Protein AF-A0A349FD62-F1 (afdb_monomer_lite)

Foldseek 3Di:
DDPPPCPPDPDDPVQKAWPDWAWPDDDLWTKIKTWIWGADPVGDIDDTDIDIDTGNADKAFDWDADPVVRDTDWDWDADPVCPVPPPRTDTHTDMDHADPPGDSVD

Sequence (106 aa):
MQQSNNDSSLFTTEDVEIISKETLFQGYFKMVKYRFKHKLFEGGWSQIIEREMFDRGHAAALLPYDPVTDQVVLVEQIRVGALEHAQPWQLEIVAGIIDRDETAEE

Radius of gyration: 20.04 Å; chains: 1; bounding box: 43×46×50 Å

Structure (mmCIF, N/CA/C/O backbone):
data_AF-A0A349FD62-F1
#
_entry.id   AF-A0A349FD62-F1
#
loop_
_atom_site.group_PDB
_atom_site.id
_atom_site.type_symbol
_atom_site.label_atom_id
_atom_site.label_alt_id
_atom_site.label_comp_id
_atom_site.label_asym_id
_atom_site.label_entity_id
_atom_site.label_seq_id
_atom_site.pdbx_PDB_ins_code
_atom_site.Cartn_x
_atom_site.Cartn_y
_atom_site.Cartn_z
_atom_site.occupancy
_atom_site.B_iso_or_equiv
_atom_site.auth_seq_id
_atom_site.auth_comp_id
_atom_site.auth_asym_id
_atom_site.auth_atom_id
_atom_site.pdbx_PDB_model_num
ATOM 1 N N . MET A 1 1 ? 3.263 26.964 -14.657 1.00 39.34 1 MET A N 1
ATOM 2 C CA . MET A 1 1 ? 2.280 25.871 -14.516 1.00 39.34 1 MET A CA 1
ATOM 3 C C . MET A 1 1 ? 1.391 26.217 -13.338 1.00 39.34 1 MET A C 1
ATOM 5 O O . MET A 1 1 ? 1.916 26.481 -12.265 1.00 39.34 1 MET A O 1
ATOM 9 N N . GLN A 1 2 ? 0.092 26.385 -13.578 1.00 39.16 2 GLN A N 1
ATOM 10 C CA . GLN A 1 2 ? -0.879 26.776 -12.554 1.00 39.16 2 GLN A CA 1
ATOM 11 C C . GLN A 1 2 ? -1.015 25.655 -11.519 1.00 39.16 2 GLN A C 1
ATOM 13 O O . GLN A 1 2 ? -1.229 24.505 -11.891 1.00 39.16 2 GLN A O 1
ATOM 18 N N . GLN A 1 3 ? -0.887 25.998 -1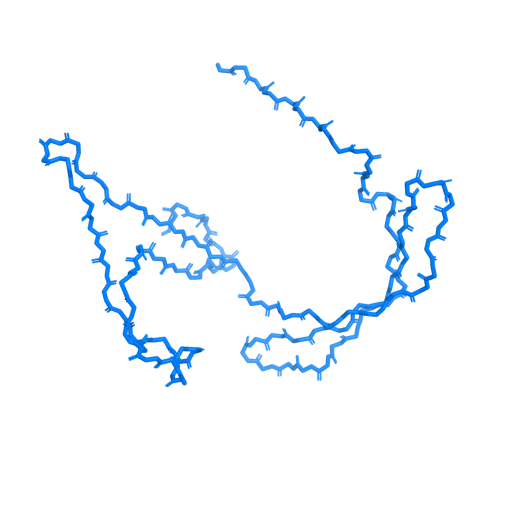0.237 1.00 45.69 3 GLN A N 1
ATOM 19 C CA . GLN A 1 3 ? -1.277 25.123 -9.135 1.00 45.69 3 GLN A CA 1
ATOM 20 C C . GLN A 1 3 ? -2.799 24.972 -9.172 1.00 45.69 3 GLN A C 1
ATOM 22 O O . GLN A 1 3 ? -3.536 25.905 -8.857 1.00 45.69 3 GLN A O 1
ATOM 27 N N . SER A 1 4 ? -3.277 23.809 -9.597 1.00 45.44 4 SER A N 1
ATOM 28 C CA . SER A 1 4 ? -4.674 23.425 -9.449 1.00 45.44 4 SER A CA 1
ATOM 29 C C . SER A 1 4 ? -4.911 22.966 -8.008 1.00 45.44 4 SER A C 1
ATOM 31 O O . SER A 1 4 ? -4.847 21.772 -7.723 1.00 45.44 4 SER A O 1
ATOM 33 N N . ASN A 1 5 ? -5.188 23.898 -7.092 1.00 52.41 5 ASN A N 1
ATOM 34 C CA . ASN A 1 5 ? -5.826 23.549 -5.820 1.00 52.41 5 ASN A CA 1
ATOM 35 C C . ASN A 1 5 ? -7.302 23.252 -6.100 1.00 52.41 5 ASN A C 1
ATOM 37 O O . ASN A 1 5 ? -8.157 24.128 -6.008 1.00 52.41 5 ASN A O 1
ATOM 41 N N . ASN A 1 6 ? -7.578 22.019 -6.516 1.00 54.47 6 ASN A N 1
ATOM 42 C CA . ASN A 1 6 ? -8.929 21.509 -6.695 1.00 54.47 6 ASN A CA 1
ATOM 43 C C . ASN A 1 6 ? -9.288 20.640 -5.485 1.00 54.47 6 ASN A C 1
ATOM 45 O O . ASN A 1 6 ? -9.327 19.413 -5.587 1.00 54.47 6 ASN A O 1
ATOM 49 N N . ASP A 1 7 ? -9.490 21.271 -4.327 1.00 60.59 7 ASP A N 1
ATOM 50 C CA . ASP A 1 7 ? -9.963 20.557 -3.142 1.00 60.59 7 ASP A CA 1
ATOM 51 C C . ASP A 1 7 ? -11.473 20.317 -3.293 1.00 60.59 7 ASP A C 1
ATOM 53 O O . ASP A 1 7 ? -12.320 21.127 -2.926 1.00 60.59 7 ASP A O 1
ATOM 57 N N . SER A 1 8 ? -11.790 19.238 -4.007 1.00 68.19 8 SER A N 1
ATOM 58 C CA . SER A 1 8 ? -13.139 18.853 -4.444 1.00 68.19 8 SER A CA 1
ATOM 59 C C . SER A 1 8 ? -13.853 17.927 -3.453 1.00 68.19 8 SER A C 1
ATOM 61 O O . SER A 1 8 ? -14.915 17.383 -3.762 1.00 68.19 8 SER A O 1
ATOM 63 N N . SER A 1 9 ? -13.286 17.733 -2.260 1.00 77.00 9 SER A N 1
ATOM 64 C CA . SER A 1 9 ? -13.865 16.877 -1.229 1.00 77.00 9 SER A CA 1
ATOM 65 C C . SER A 1 9 ? -14.808 17.662 -0.319 1.00 77.00 9 SER A C 1
ATOM 67 O O . SER A 1 9 ? -14.444 18.694 0.234 1.00 77.00 9 SER A O 1
ATOM 69 N N . LEU A 1 10 ? -16.022 17.138 -0.119 1.00 88.12 10 LEU A N 1
ATOM 70 C CA . LEU A 1 10 ? -17.000 17.672 0.841 1.00 88.12 10 LEU A CA 1
ATOM 71 C C . LEU A 1 10 ? -16.578 17.488 2.309 1.00 88.12 10 LEU A C 1
ATOM 73 O O . LEU A 1 10 ? -17.178 18.103 3.184 1.00 88.12 10 LEU A O 1
ATOM 77 N N . PHE A 1 11 ? -15.587 16.635 2.571 1.00 93.38 11 PHE A N 1
ATOM 78 C CA . PHE A 1 11 ? -15.090 16.324 3.908 1.00 93.38 11 PHE A CA 1
ATOM 79 C C . PHE A 1 11 ? -13.571 16.423 3.965 1.00 93.38 11 PHE A C 1
ATOM 81 O O . PHE A 1 11 ? -12.885 16.110 2.986 1.00 93.38 11 PHE A O 1
ATOM 88 N N . THR A 1 12 ? -13.048 16.792 5.128 1.00 94.50 12 THR A N 1
ATOM 89 C CA . THR A 1 12 ? -11.607 16.880 5.387 1.00 94.50 12 THR A CA 1
ATOM 90 C C . THR A 1 12 ? -11.179 15.877 6.459 1.00 94.50 12 THR A C 1
ATOM 92 O O . THR A 1 12 ? -11.975 15.103 6.993 1.00 94.50 12 THR A O 1
ATOM 95 N N . THR A 1 13 ? -9.896 15.885 6.814 1.00 92.81 13 THR A N 1
ATOM 96 C CA . THR A 1 13 ? -9.383 15.103 7.947 1.00 92.81 13 THR A CA 1
ATOM 97 C C . THR A 1 13 ? -10.007 15.503 9.286 1.00 92.81 13 THR A C 1
ATOM 99 O O . THR A 1 13 ? -10.015 14.694 10.207 1.00 92.81 13 THR A O 1
ATOM 102 N N . GLU A 1 14 ? -10.536 16.724 9.403 1.00 94.75 14 GLU A N 1
ATOM 103 C CA . GLU A 1 14 ? -11.209 17.226 10.611 1.00 94.75 14 GLU A CA 1
ATOM 104 C C . GLU A 1 14 ? -12.589 16.575 10.814 1.00 94.75 14 GLU A C 1
ATOM 106 O O . GLU A 1 14 ? -13.113 16.535 11.927 1.00 94.75 14 GLU A O 1
ATOM 111 N N . ASP A 1 15 ? -13.152 15.995 9.751 1.00 97.06 15 ASP A N 1
ATOM 112 C CA . ASP A 1 15 ? -14.431 15.286 9.759 1.00 97.06 15 ASP A CA 1
ATOM 113 C C . ASP A 1 15 ? -14.298 13.801 10.127 1.00 97.06 15 ASP A C 1
ATOM 115 O O . ASP A 1 15 ? -15.251 13.029 9.984 1.00 97.06 15 ASP A O 1
ATOM 119 N N . VAL A 1 16 ? -13.124 13.388 10.612 1.00 97.75 16 VAL A N 1
ATOM 120 C CA . VAL A 1 16 ? -12.819 12.029 11.062 1.00 97.75 16 VAL A CA 1
ATOM 121 C C . VAL A 1 16 ? -12.234 12.076 12.469 1.00 97.75 16 VAL A C 1
ATOM 123 O O . VAL A 1 16 ? -11.241 12.745 12.732 1.00 97.75 16 VAL A O 1
ATOM 126 N N . GLU A 1 17 ? -12.814 11.300 13.380 1.00 98.19 17 GLU A N 1
ATOM 127 C CA . GLU A 1 17 ? -12.328 11.155 14.750 1.00 98.19 17 GLU A CA 1
ATOM 128 C C . GLU A 1 17 ? -11.833 9.726 14.973 1.00 98.19 17 GLU A C 1
ATOM 130 O O . GLU A 1 17 ? -12.619 8.774 15.003 1.00 98.19 17 GLU A O 1
ATOM 135 N N . ILE A 1 18 ? -10.521 9.566 15.148 1.00 98.06 18 ILE A N 1
ATOM 136 C CA . ILE A 1 18 ? -9.920 8.281 15.512 1.00 98.06 18 ILE A CA 1
ATOM 137 C C . ILE A 1 18 ? -10.048 8.095 17.023 1.00 98.06 18 ILE A C 1
ATOM 139 O O . ILE A 1 18 ? -9.462 8.837 17.804 1.00 98.06 18 ILE A O 1
ATOM 143 N N . ILE A 1 19 ? -10.775 7.058 17.426 1.00 98.31 19 ILE A N 1
ATOM 144 C CA . ILE A 1 19 ? -11.019 6.714 18.831 1.00 98.31 19 ILE A CA 1
ATOM 145 C C . ILE A 1 19 ? -9.886 5.843 19.367 1.00 98.31 19 ILE A C 1
ATOM 147 O O . ILE A 1 19 ? -9.411 6.041 20.482 1.00 98.31 19 ILE A O 1
ATOM 151 N N . SER A 1 20 ? -9.445 4.858 18.584 1.00 98.25 20 SER A N 1
ATOM 152 C CA . SER A 1 20 ? -8.296 4.034 18.949 1.00 98.25 20 SER A CA 1
ATOM 153 C C . SER A 1 20 ? -7.621 3.422 17.732 1.00 98.25 20 SER A C 1
ATOM 155 O O . SER A 1 20 ? -8.260 3.136 16.716 1.00 98.25 20 SER A O 1
ATOM 157 N N . LYS A 1 21 ? -6.325 3.154 17.883 1.00 97.81 21 LYS A N 1
ATOM 158 C CA . LYS A 1 21 ? -5.511 2.384 16.947 1.00 97.81 21 LYS A CA 1
ATOM 159 C C . LYS A 1 21 ? -4.790 1.292 17.727 1.00 97.81 21 LYS A C 1
ATOM 161 O O . LYS A 1 21 ? -3.957 1.591 18.577 1.00 97.81 21 LYS A O 1
ATOM 166 N N . GLU A 1 22 ? -5.116 0.043 17.439 1.00 98.06 22 GLU A N 1
ATOM 167 C CA . GLU A 1 22 ? -4.545 -1.134 18.094 1.00 98.06 22 GLU A CA 1
ATOM 168 C C . GLU A 1 22 ? -3.714 -1.926 17.085 1.00 98.06 22 GLU A C 1
ATOM 170 O O . GLU A 1 22 ? -4.150 -2.137 15.957 1.00 98.06 22 GLU A O 1
ATOM 175 N N . THR A 1 23 ? -2.511 -2.362 17.452 1.00 97.75 23 THR A N 1
ATOM 176 C CA . THR A 1 23 ? -1.732 -3.275 16.604 1.00 97.75 23 THR A CA 1
ATOM 177 C C . THR A 1 23 ? -2.229 -4.698 16.836 1.00 97.75 23 THR A C 1
ATOM 179 O O . THR A 1 23 ? -2.079 -5.217 17.936 1.00 97.75 23 THR A O 1
ATOM 182 N N . LEU A 1 24 ? -2.787 -5.326 15.802 1.00 97.81 24 LEU A N 1
ATOM 183 C CA . LEU A 1 24 ? -3.265 -6.712 15.856 1.00 97.81 24 LEU A CA 1
ATOM 184 C C . LEU A 1 24 ? -2.151 -7.715 15.559 1.00 97.81 24 LEU A C 1
ATOM 186 O O . LEU A 1 24 ? -2.118 -8.809 16.114 1.00 97.81 24 LEU A O 1
ATOM 190 N N . PHE A 1 25 ? -1.236 -7.336 14.666 1.00 97.69 25 PHE A N 1
ATOM 191 C CA . PHE A 1 25 ? -0.106 -8.159 14.263 1.00 97.69 25 PHE A CA 1
ATOM 192 C C . PHE A 1 25 ? 1.089 -7.279 13.896 1.00 97.69 25 PHE A C 1
ATOM 194 O O . PHE A 1 25 ? 0.932 -6.240 13.248 1.00 97.69 25 PHE A O 1
ATOM 201 N N . GLN A 1 26 ? 2.286 -7.712 14.294 1.00 95.44 26 GLN A N 1
ATOM 202 C CA . GLN A 1 26 ? 3.538 -7.010 14.028 1.00 95.44 26 GLN A CA 1
ATOM 203 C C . GLN A 1 26 ? 4.610 -8.008 13.577 1.00 95.44 26 GLN A C 1
ATOM 205 O O . GLN A 1 26 ? 5.272 -8.636 14.401 1.00 95.44 26 GLN A O 1
ATOM 210 N N . GLY A 1 27 ? 4.769 -8.138 12.261 1.00 92.50 27 GLY A N 1
ATOM 211 C CA . GLY A 1 27 ? 5.859 -8.871 11.619 1.00 92.50 27 GLY A CA 1
ATOM 212 C C . GLY A 1 27 ? 6.674 -7.939 10.722 1.00 92.50 27 GLY A C 1
ATOM 213 O O . GLY A 1 27 ? 6.881 -6.777 11.074 1.00 92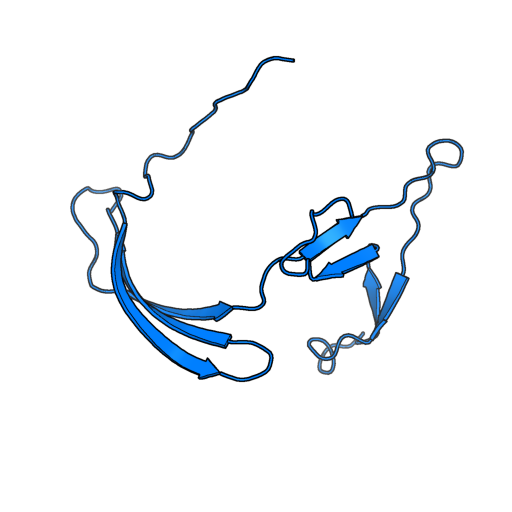.50 27 GLY A O 1
ATOM 214 N N . TYR A 1 28 ? 7.093 -8.438 9.551 1.00 87.94 28 TYR A N 1
ATOM 215 C CA . TYR A 1 28 ? 7.660 -7.589 8.491 1.00 87.94 28 TYR A CA 1
ATOM 216 C C . TYR A 1 28 ? 6.666 -6.494 8.080 1.00 87.94 28 TYR A C 1
ATOM 218 O O . TYR A 1 28 ? 7.005 -5.316 8.042 1.00 87.94 28 TYR A O 1
ATOM 226 N N . PHE A 1 29 ? 5.408 -6.889 7.871 1.00 91.25 29 PHE A N 1
ATOM 227 C CA . PHE A 1 29 ? 4.282 -5.973 7.734 1.00 91.25 29 PHE A CA 1
ATOM 228 C C . PHE A 1 29 ? 3.504 -5.843 9.041 1.00 91.25 29 PHE A C 1
ATOM 230 O O . PHE A 1 29 ? 3.614 -6.677 9.950 1.00 91.25 29 PHE A O 1
ATOM 237 N N . LYS A 1 30 ? 2.677 -4.802 9.113 1.00 94.44 30 LYS A N 1
ATOM 238 C CA . LYS A 1 30 ? 1.877 -4.479 10.289 1.00 94.44 30 LYS A CA 1
ATOM 239 C C . LYS A 1 30 ? 0.390 -4.573 9.969 1.00 94.44 30 LYS A C 1
ATOM 241 O O . LYS A 1 30 ? -0.054 -4.152 8.910 1.00 94.44 30 LYS A O 1
ATOM 246 N N . MET A 1 31 ? -0.397 -5.087 10.907 1.00 97.56 31 MET A N 1
ATOM 247 C CA . MET A 1 31 ? -1.856 -5.014 10.848 1.00 97.56 31 MET A CA 1
ATOM 248 C C . MET A 1 31 ? -2.365 -4.211 12.036 1.00 97.56 31 MET A C 1
ATOM 250 O O . MET A 1 31 ? -1.970 -4.457 13.180 1.00 97.56 31 MET A O 1
ATOM 254 N N . VAL A 1 32 ? -3.232 -3.240 11.769 1.00 97.69 32 VAL A N 1
ATOM 255 C CA . VAL A 1 32 ? -3.800 -2.362 12.792 1.00 97.69 32 VAL A CA 1
ATOM 256 C C . VAL A 1 32 ? -5.315 -2.363 12.737 1.00 97.69 32 VAL A C 1
ATOM 258 O O . VAL A 1 32 ? -5.904 -2.313 11.663 1.00 97.69 32 VAL A O 1
ATOM 261 N N . LYS A 1 33 ? -5.952 -2.366 13.901 1.00 98.31 33 LYS A N 1
ATOM 262 C CA . LYS A 1 33 ? -7.380 -2.136 14.052 1.00 98.31 33 LYS A CA 1
ATOM 263 C C . LYS A 1 33 ? -7.624 -0.673 14.372 1.00 98.31 33 LYS A C 1
ATOM 265 O O . LYS A 1 33 ? -7.187 -0.175 15.409 1.00 98.31 33 LYS A O 1
ATOM 270 N N . TYR A 1 34 ? -8.339 0.009 13.492 1.00 98.31 34 TYR A N 1
ATOM 271 C CA . TYR A 1 34 ? -8.858 1.344 13.742 1.00 98.31 34 TYR A CA 1
ATOM 272 C C . TYR A 1 34 ? -10.280 1.261 14.270 1.00 98.31 34 TYR A C 1
ATOM 274 O O . TYR A 1 34 ? -11.114 0.544 13.716 1.00 98.31 34 TYR A O 1
ATOM 282 N N . ARG A 1 35 ? -10.560 2.051 15.304 1.00 98.62 35 ARG A N 1
ATOM 283 C CA . ARG A 1 35 ? -11.916 2.405 15.724 1.00 98.62 35 ARG A CA 1
ATOM 284 C C . ARG A 1 35 ? -12.064 3.903 15.531 1.00 98.62 35 ARG A C 1
ATOM 286 O O . ARG A 1 35 ? -11.251 4.658 16.062 1.00 98.62 35 ARG A O 1
ATOM 293 N N . PHE A 1 36 ? -13.048 4.334 14.755 1.00 98.56 36 PHE A N 1
ATOM 294 C CA . PHE A 1 36 ? -13.213 5.747 14.410 1.00 98.56 36 PHE A CA 1
ATOM 295 C C . PHE A 1 36 ? -14.674 6.099 14.130 1.00 98.56 36 PHE A C 1
ATOM 297 O O . PHE A 1 36 ? -15.521 5.217 13.972 1.00 98.56 36 PHE A O 1
ATOM 304 N N . LYS A 1 37 ? -14.962 7.396 14.076 1.00 98.50 37 LYS A N 1
ATOM 305 C CA . LYS A 1 37 ? -16.208 7.966 13.554 1.00 98.50 37 LYS A CA 1
ATOM 306 C C . LYS A 1 37 ? -15.876 8.947 12.438 1.00 98.50 37 LYS A C 1
ATOM 308 O O . LYS A 1 37 ? -14.775 9.488 12.404 1.00 98.50 37 LYS A O 1
ATOM 313 N N . HIS A 1 38 ? -16.826 9.202 11.550 1.00 98.25 38 HIS A N 1
ATOM 314 C CA . HIS A 1 38 ? -16.702 10.249 10.537 1.00 98.25 38 HIS A CA 1
ATOM 315 C C . HIS A 1 38 ? -18.026 10.995 10.344 1.00 98.25 38 HIS A C 1
ATOM 317 O O . HIS A 1 38 ? -19.084 10.502 10.756 1.00 98.25 38 HIS A O 1
ATOM 323 N N . LYS A 1 39 ? -17.988 12.183 9.735 1.00 97.88 39 LYS A N 1
ATOM 324 C CA . LYS A 1 39 ? -19.206 12.909 9.352 1.00 97.88 39 LYS A CA 1
ATOM 325 C C . LYS A 1 39 ? -19.994 12.159 8.284 1.00 97.88 39 LYS A C 1
ATOM 327 O O . LYS A 1 39 ? -19.427 11.483 7.425 1.00 97.88 39 LYS A O 1
ATOM 332 N N . LEU A 1 40 ? -21.316 12.275 8.353 1.00 97.38 40 LEU A N 1
ATOM 333 C CA . LEU A 1 40 ? -22.238 11.693 7.379 1.00 97.38 40 LEU A CA 1
ATOM 334 C C . LEU A 1 40 ? -22.716 12.760 6.390 1.00 97.38 40 LEU A C 1
ATOM 336 O O . LEU A 1 40 ? -22.843 13.930 6.747 1.00 97.38 40 LEU A O 1
ATOM 340 N N . PHE A 1 41 ? -23.043 12.347 5.161 1.00 95.94 41 PHE A N 1
ATOM 341 C CA . PHE A 1 41 ? -23.602 13.241 4.136 1.00 95.94 41 PHE A CA 1
ATOM 342 C C . PHE A 1 41 ? -24.936 13.872 4.555 1.00 95.94 41 PHE A C 1
ATOM 344 O O . PHE A 1 41 ? -25.202 15.021 4.224 1.00 95.94 41 PHE A O 1
ATOM 351 N N . GLU A 1 42 ? -25.756 13.146 5.316 1.00 95.31 42 GLU A N 1
ATOM 352 C CA . GLU A 1 42 ? -27.010 13.656 5.892 1.00 95.31 42 GLU A CA 1
ATOM 353 C C . GLU A 1 42 ? -26.797 14.590 7.101 1.00 95.31 42 GLU A C 1
ATOM 355 O O . GLU A 1 42 ? -27.756 15.069 7.704 1.00 95.31 42 GLU A O 1
ATOM 360 N N . GLY A 1 43 ? -25.539 14.871 7.449 1.00 94.38 43 GLY A N 1
ATOM 361 C CA . GLY A 1 43 ? -25.151 15.595 8.650 1.00 94.38 43 GLY A CA 1
ATOM 362 C C . GLY A 1 43 ? -24.965 14.679 9.861 1.00 94.38 43 GLY A C 1
ATOM 363 O O . GLY A 1 43 ? -25.339 13.510 9.877 1.00 94.38 43 GLY A O 1
ATOM 364 N N . GLY A 1 44 ? -24.350 15.220 10.913 1.00 96.75 44 GLY A N 1
ATOM 365 C CA . GLY A 1 44 ? -24.039 14.458 12.124 1.00 96.75 44 GLY A CA 1
ATOM 366 C C . GLY A 1 44 ? -22.820 13.538 11.984 1.00 96.75 44 GLY A C 1
ATOM 367 O O . GLY A 1 44 ? -22.000 13.697 11.080 1.00 96.75 44 GLY A O 1
ATOM 368 N N . TRP A 1 45 ? -22.672 12.620 12.940 1.00 98.25 45 TRP A N 1
ATOM 369 C CA . TRP A 1 45 ? -21.549 11.685 13.046 1.00 98.25 45 TRP A CA 1
ATOM 370 C C . TRP A 1 45 ? -22.027 10.241 12.902 1.00 98.25 45 TRP A C 1
ATOM 372 O O . TRP A 1 45 ? -23.107 9.889 13.377 1.00 98.25 45 TRP A O 1
ATOM 382 N N . SER A 1 46 ? -21.186 9.392 12.316 1.00 98.19 46 SER A N 1
ATOM 383 C CA . SER A 1 46 ? -21.402 7.950 12.275 1.00 98.19 46 SER A CA 1
ATOM 384 C C . SER A 1 46 ? -21.380 7.324 13.678 1.00 98.19 46 SER A C 1
ATOM 386 O O . SER A 1 46 ? -20.851 7.879 14.648 1.00 98.19 46 SER A O 1
ATOM 388 N N . GLN A 1 47 ? -21.884 6.093 13.771 1.00 98.25 47 GLN A N 1
ATOM 389 C CA . GLN A 1 47 ? -21.534 5.192 14.872 1.00 98.25 47 GLN A CA 1
ATOM 390 C C . GLN A 1 47 ? -20.033 4.856 14.832 1.00 98.25 47 GLN A C 1
ATOM 392 O O . GLN A 1 47 ? -19.348 5.158 13.852 1.00 98.25 47 GLN A O 1
ATOM 397 N N . ILE A 1 48 ? -19.515 4.230 15.893 1.00 98.44 48 ILE A N 1
ATOM 398 C CA . ILE A 1 48 ? -18.131 3.736 15.893 1.00 98.44 48 ILE A CA 1
ATOM 399 C C . ILE A 1 48 ? -18.004 2.632 14.845 1.00 98.44 48 ILE A C 1
ATOM 401 O O . ILE A 1 48 ? -18.721 1.634 14.899 1.00 98.44 48 ILE A O 1
ATOM 405 N N . ILE A 1 49 ? -17.071 2.815 13.919 1.00 98.31 49 ILE A N 1
ATOM 406 C CA . ILE A 1 49 ? -16.731 1.854 12.876 1.00 98.31 49 ILE A CA 1
ATOM 407 C C . ILE A 1 49 ? -15.401 1.203 13.237 1.00 98.31 49 ILE A C 1
ATOM 409 O O . ILE A 1 49 ? -14.472 1.882 13.675 1.00 98.31 49 ILE A O 1
ATOM 413 N N . GLU A 1 50 ? -15.306 -0.109 13.020 1.00 98.44 50 GLU A N 1
ATOM 414 C CA . GLU A 1 50 ? -14.065 -0.866 13.174 1.00 98.44 50 GLU A CA 1
ATOM 415 C C . GLU A 1 50 ? -13.541 -1.339 11.816 1.00 98.44 50 GLU A C 1
ATOM 417 O O . GLU A 1 50 ? -14.299 -1.870 10.995 1.00 98.44 50 GLU A O 1
ATOM 422 N N . ARG A 1 51 ? -12.244 -1.147 11.566 1.00 98.31 51 ARG A N 1
ATOM 423 C CA . ARG A 1 51 ? -11.558 -1.636 10.363 1.00 98.31 51 ARG A CA 1
ATOM 424 C C . ARG A 1 51 ? -10.188 -2.189 10.704 1.00 98.31 51 ARG A C 1
ATOM 426 O O . ARG A 1 51 ? -9.429 -1.554 11.429 1.00 98.31 51 ARG A O 1
ATOM 433 N N . GLU A 1 52 ? -9.873 -3.343 10.137 1.00 98.12 52 GLU A N 1
ATOM 434 C CA . GLU A 1 52 ? -8.520 -3.886 10.114 1.00 98.12 52 GLU A CA 1
ATOM 435 C C . GLU A 1 52 ? -7.829 -3.372 8.854 1.00 98.12 52 GLU A C 1
ATOM 437 O O . GLU A 1 52 ? -8.354 -3.491 7.747 1.00 98.12 52 GLU A O 1
ATOM 442 N N . MET A 1 53 ? -6.679 -2.737 9.035 1.00 96.50 53 MET A N 1
ATOM 443 C CA . MET A 1 53 ? -5.896 -2.136 7.971 1.00 96.50 53 MET A CA 1
ATOM 444 C C . MET A 1 53 ? -4.529 -2.804 7.933 1.00 96.50 53 MET A C 1
ATOM 446 O O . MET A 1 53 ? -3.817 -2.859 8.940 1.00 96.50 53 MET A O 1
ATOM 450 N N . PHE A 1 54 ? -4.174 -3.298 6.754 1.00 96.06 54 PHE A N 1
ATOM 451 C CA . PHE A 1 54 ? -2.847 -3.809 6.467 1.00 96.06 54 PHE A CA 1
ATOM 452 C C . PHE A 1 54 ? -1.924 -2.653 6.078 1.00 96.06 54 PHE A C 1
ATOM 454 O O . PHE A 1 54 ? -2.192 -1.926 5.123 1.00 96.06 54 PHE A O 1
ATOM 461 N N . ASP A 1 55 ? -0.856 -2.477 6.842 1.00 90.88 55 ASP A N 1
ATOM 462 C CA . ASP A 1 55 ? 0.133 -1.422 6.685 1.00 90.88 55 ASP A CA 1
ATOM 463 C C . ASP A 1 55 ? 1.442 -2.040 6.176 1.00 90.88 55 ASP A C 1
ATOM 465 O O . ASP A 1 55 ? 2.102 -2.832 6.863 1.00 90.88 55 ASP A O 1
ATOM 469 N N . ARG A 1 56 ? 1.766 -1.698 4.926 1.00 90.88 56 ARG A N 1
ATOM 470 C CA . ARG A 1 56 ? 2.905 -2.228 4.167 1.00 90.88 56 ARG A CA 1
ATOM 471 C C . ARG A 1 56 ? 3.883 -1.149 3.698 1.00 90.88 56 ARG A C 1
ATOM 473 O O . ARG A 1 56 ? 4.728 -1.443 2.858 1.00 90.88 56 ARG A O 1
ATOM 480 N N . GLY A 1 57 ? 3.731 0.082 4.191 1.00 89.69 57 GLY A N 1
ATOM 481 C CA . GLY A 1 57 ? 4.454 1.245 3.680 1.00 89.69 57 GLY A CA 1
ATOM 482 C C . GLY A 1 57 ? 4.021 1.672 2.273 1.00 89.69 57 GLY A C 1
ATOM 483 O O . GLY A 1 57 ? 2.955 1.289 1.777 1.00 89.69 57 GLY A O 1
ATOM 484 N N . HIS A 1 58 ? 4.865 2.483 1.640 1.00 92.88 58 HIS A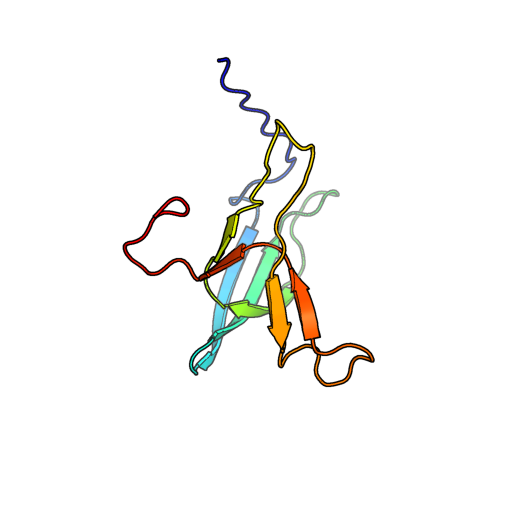 N 1
ATOM 485 C CA . HIS A 1 58 ? 4.641 3.047 0.311 1.00 92.88 58 HIS A CA 1
ATOM 486 C C . HIS A 1 58 ? 5.543 2.381 -0.731 1.00 92.88 58 HIS A C 1
ATOM 488 O O . HIS A 1 58 ? 6.558 1.773 -0.403 1.00 92.88 58 HIS A O 1
ATOM 494 N N . ALA A 1 59 ? 5.139 2.470 -1.994 1.00 94.81 59 ALA A N 1
ATOM 495 C CA . ALA A 1 59 ? 5.895 1.941 -3.117 1.00 94.81 59 ALA A CA 1
ATOM 496 C C . ALA A 1 59 ? 6.008 3.003 -4.209 1.00 94.81 59 ALA A C 1
ATOM 498 O O . ALA A 1 59 ? 5.059 3.761 -4.424 1.00 94.81 59 ALA A O 1
ATOM 499 N N . ALA A 1 60 ? 7.141 3.008 -4.898 1.00 96.12 60 ALA A N 1
ATOM 500 C CA . ALA A 1 60 ? 7.349 3.735 -6.136 1.00 96.12 60 ALA A CA 1
ATOM 501 C C . ALA A 1 60 ? 7.114 2.788 -7.313 1.00 96.12 60 ALA A C 1
ATOM 503 O O . ALA A 1 60 ? 7.352 1.578 -7.220 1.00 96.12 60 ALA A O 1
ATOM 504 N N . ALA A 1 61 ? 6.625 3.337 -8.420 1.00 97.19 61 ALA A N 1
ATOM 505 C CA . ALA A 1 61 ? 6.413 2.589 -9.643 1.00 97.19 61 ALA A CA 1
ATOM 506 C C . ALA A 1 61 ? 6.811 3.432 -10.854 1.00 97.19 61 ALA A C 1
ATOM 508 O O . ALA A 1 61 ? 6.493 4.618 -10.932 1.00 97.19 61 ALA A O 1
ATOM 509 N N . LEU A 1 62 ? 7.488 2.794 -11.799 1.00 97.12 62 LEU A N 1
ATOM 510 C CA . LEU A 1 62 ? 8.007 3.383 -13.021 1.00 97.12 62 LEU A CA 1
ATOM 511 C C . LEU A 1 62 ? 7.425 2.615 -14.204 1.00 97.12 62 LEU A C 1
ATOM 513 O O . LEU A 1 62 ? 7.498 1.387 -14.245 1.00 97.12 62 LEU A O 1
ATOM 517 N N . LEU A 1 63 ? 6.895 3.340 -15.186 1.00 97.94 63 LEU A N 1
ATOM 518 C CA . LEU A 1 63 ? 6.555 2.791 -16.495 1.00 97.94 63 LEU A CA 1
ATOM 519 C C . LEU A 1 63 ? 7.665 3.173 -17.483 1.00 97.94 63 LEU A C 1
ATOM 521 O O . LEU A 1 63 ? 7.669 4.309 -17.963 1.00 97.94 63 LEU A O 1
ATOM 525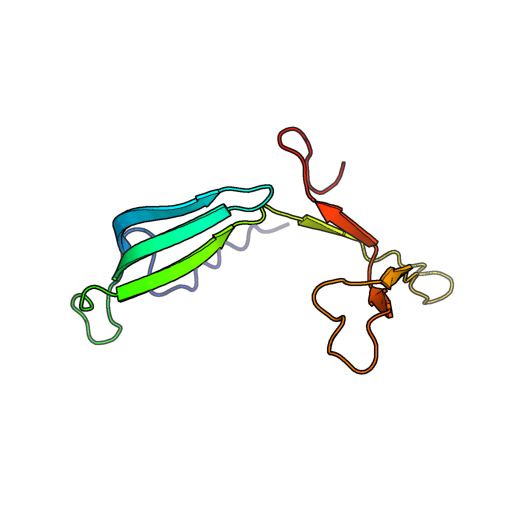 N N . PRO A 1 64 ? 8.617 2.274 -17.793 1.00 97.88 64 PRO A N 1
ATOM 526 C CA . PRO A 1 64 ? 9.634 2.563 -18.788 1.00 97.88 64 PRO A CA 1
ATOM 527 C C . PRO A 1 64 ? 8.977 2.571 -20.167 1.00 97.88 64 PRO A C 1
ATOM 529 O O . PRO A 1 64 ? 8.445 1.552 -20.613 1.00 97.88 64 PRO A O 1
ATOM 532 N N . TYR A 1 65 ? 9.009 3.727 -20.820 1.00 98.38 65 TYR A N 1
ATOM 533 C CA . TYR A 1 65 ? 8.423 3.956 -22.134 1.00 98.38 65 TYR A CA 1
ATOM 534 C C . TYR A 1 65 ? 9.489 4.493 -23.087 1.00 98.38 65 TYR A C 1
ATOM 536 O O . TYR A 1 65 ? 10.173 5.469 -22.769 1.00 98.38 65 TYR A O 1
ATOM 544 N N . ASP A 1 66 ? 9.612 3.860 -24.251 1.00 98.50 66 ASP A N 1
ATOM 545 C CA . ASP A 1 66 ? 10.419 4.353 -25.361 1.00 98.50 66 ASP A CA 1
ATOM 546 C C . ASP A 1 66 ? 9.511 5.052 -26.393 1.00 98.50 66 ASP A C 1
ATOM 548 O O . ASP A 1 66 ? 8.782 4.378 -27.128 1.00 98.50 66 ASP A O 1
ATOM 552 N N . PRO A 1 67 ? 9.559 6.395 -26.495 1.00 98.31 67 PRO A N 1
ATOM 553 C CA . PRO A 1 67 ? 8.732 7.147 -27.434 1.00 98.31 67 PRO A CA 1
ATOM 554 C C . PRO A 1 67 ? 9.141 6.998 -28.901 1.00 98.31 67 PRO A C 1
ATOM 556 O O . PRO A 1 67 ? 8.374 7.393 -29.776 1.00 98.31 67 PRO A O 1
ATOM 559 N N . VAL A 1 68 ? 10.341 6.489 -29.198 1.00 98.56 68 VAL A N 1
ATOM 560 C CA . VAL A 1 68 ? 10.802 6.299 -30.581 1.00 98.56 68 VAL A CA 1
ATOM 561 C C . VAL A 1 68 ? 10.184 5.041 -31.178 1.00 98.56 68 VAL A C 1
ATOM 563 O O . VAL A 1 68 ? 9.802 5.037 -32.349 1.00 98.56 68 VAL A O 1
ATOM 566 N N . THR A 1 69 ? 10.094 3.978 -30.380 1.00 98.44 69 THR A N 1
ATOM 567 C CA . THR A 1 69 ? 9.549 2.683 -30.807 1.00 98.44 69 THR A CA 1
ATOM 568 C C . THR A 1 69 ? 8.084 2.481 -30.426 1.00 98.44 69 THR A C 1
ATOM 570 O O . THR A 1 69 ? 7.473 1.540 -30.927 1.00 98.44 69 THR A O 1
ATOM 573 N N . ASP A 1 70 ? 7.516 3.371 -29.606 1.00 98.19 70 ASP A N 1
ATOM 574 C CA . ASP A 1 70 ? 6.165 3.263 -29.039 1.00 98.19 70 ASP A CA 1
ATOM 575 C C . ASP A 1 70 ? 5.979 1.954 -28.253 1.00 98.19 70 ASP A C 1
ATOM 577 O O . ASP A 1 70 ? 5.056 1.167 -28.473 1.00 98.19 70 ASP A O 1
ATOM 581 N N . GLN A 1 71 ? 6.931 1.673 -27.359 1.00 98.56 71 GLN A N 1
ATOM 582 C CA . GLN A 1 71 ? 6.971 0.431 -26.585 1.00 98.56 71 GLN A CA 1
ATOM 583 C C . GLN A 1 71 ? 7.159 0.687 -25.095 1.00 98.56 71 GLN A C 1
ATOM 585 O O . GLN A 1 71 ? 7.775 1.667 -24.676 1.00 98.56 71 GLN A O 1
ATOM 590 N N . VAL A 1 72 ? 6.652 -0.247 -24.288 1.00 98.44 72 VAL A N 1
ATOM 591 C CA . VAL A 1 72 ? 6.859 -0.283 -22.838 1.00 98.44 72 VAL A CA 1
ATO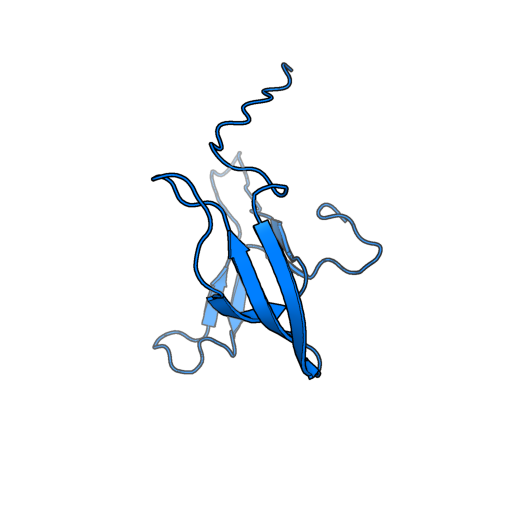M 592 C C . VAL A 1 72 ? 7.665 -1.510 -22.444 1.00 98.44 72 VAL A C 1
ATOM 594 O O . VAL A 1 72 ? 7.535 -2.575 -23.052 1.00 98.44 72 VAL A O 1
ATOM 597 N N . VAL A 1 73 ? 8.474 -1.370 -21.398 1.00 98.25 73 VAL A N 1
ATOM 598 C CA . VAL A 1 73 ? 9.174 -2.500 -20.781 1.00 98.25 73 VAL A CA 1
ATOM 599 C C . VAL A 1 73 ? 8.393 -2.960 -19.558 1.00 98.25 73 VAL A C 1
ATOM 601 O O . VAL A 1 73 ? 8.086 -2.164 -18.672 1.00 98.25 73 VAL A O 1
ATOM 604 N N . LEU A 1 74 ? 8.099 -4.257 -19.510 1.00 98.50 74 LEU A N 1
ATOM 605 C CA . LEU A 1 74 ? 7.488 -4.925 -18.364 1.00 98.50 74 LEU A CA 1
ATOM 606 C C . LEU A 1 74 ? 8.472 -5.924 -17.756 1.00 98.50 74 LEU A C 1
ATOM 608 O O . LEU A 1 74 ? 9.401 -6.387 -18.422 1.00 98.50 74 LEU A O 1
ATOM 612 N N . VAL A 1 75 ? 8.238 -6.278 -16.499 1.00 98.12 75 VAL A N 1
ATOM 613 C CA . VAL A 1 75 ? 8.951 -7.347 -15.795 1.00 98.12 75 VAL A CA 1
ATOM 614 C C . VAL A 1 75 ? 7.989 -8.484 -15.478 1.00 98.12 75 VAL A C 1
ATOM 616 O O . VAL A 1 75 ? 6.817 -8.245 -15.202 1.00 98.12 75 VAL A O 1
ATOM 619 N N . GLU A 1 76 ? 8.478 -9.722 -15.511 1.00 98.12 76 GLU A N 1
ATOM 620 C CA . GLU A 1 76 ? 7.711 -10.891 -15.080 1.00 98.12 76 GLU A CA 1
ATOM 621 C C . GLU A 1 76 ? 8.232 -11.374 -13.728 1.00 98.12 76 GLU A C 1
ATOM 623 O O . GLU A 1 76 ? 9.425 -11.654 -13.575 1.00 98.12 76 GLU A O 1
ATOM 628 N N . GLN A 1 77 ? 7.356 -11.457 -12.728 1.00 98.25 77 GLN A N 1
ATOM 629 C CA . GLN A 1 77 ? 7.738 -11.845 -11.371 1.00 98.25 77 GLN A CA 1
ATOM 630 C C . GLN A 1 77 ? 6.706 -12.776 -10.747 1.00 98.25 77 GLN A C 1
ATOM 632 O O . GLN A 1 77 ? 5.505 -12.642 -10.973 1.00 98.25 77 GLN A O 1
ATOM 637 N N . ILE A 1 78 ? 7.173 -13.710 -9.914 1.00 97.75 78 ILE A N 1
ATOM 638 C CA . ILE A 1 78 ? 6.272 -14.499 -9.075 1.00 97.75 78 ILE A CA 1
ATOM 639 C C . ILE A 1 78 ? 5.721 -13.629 -7.942 1.00 97.75 78 ILE A C 1
ATOM 641 O O . ILE A 1 78 ? 6.473 -12.982 -7.206 1.00 97.75 78 ILE A O 1
ATOM 645 N N . ARG A 1 79 ? 4.402 -13.656 -7.753 1.00 97.38 79 ARG A N 1
ATOM 646 C CA . ARG A 1 79 ? 3.717 -12.971 -6.656 1.00 97.38 79 ARG A CA 1
ATOM 647 C C . ARG A 1 79 ? 3.112 -13.982 -5.696 1.00 97.38 79 ARG A C 1
ATOM 649 O O . ARG A 1 79 ? 2.151 -14.671 -6.014 1.00 97.38 79 ARG A O 1
ATOM 656 N N . VAL A 1 80 ? 3.642 -14.015 -4.471 1.00 95.88 80 VAL A N 1
ATOM 657 C CA . VAL A 1 80 ? 3.159 -14.913 -3.405 1.00 95.88 80 VAL A CA 1
ATOM 658 C C . VAL A 1 80 ? 1.667 -14.699 -3.115 1.00 95.88 80 VAL A C 1
ATOM 660 O O . VAL A 1 80 ? 0.930 -15.661 -2.928 1.00 95.88 80 VAL A O 1
ATOM 663 N N . GLY A 1 81 ? 1.194 -13.448 -3.153 1.00 93.88 81 GLY A N 1
ATOM 664 C CA . GLY A 1 81 ? -0.229 -13.126 -2.986 1.00 93.88 81 GLY A CA 1
ATOM 665 C C . GLY A 1 81 ? -1.136 -13.640 -4.112 1.00 93.88 81 GLY A C 1
ATOM 666 O O . GLY A 1 81 ? -2.348 -13.645 -3.944 1.00 93.88 81 GLY A O 1
ATOM 667 N N . ALA A 1 82 ? -0.563 -14.087 -5.232 1.00 96.69 82 ALA A N 1
ATOM 668 C CA . ALA A 1 82 ? -1.278 -14.627 -6.381 1.00 96.69 82 ALA A CA 1
ATOM 669 C C . ALA A 1 82 ? -1.100 -16.150 -6.541 1.00 96.69 82 ALA A C 1
ATOM 671 O O . ALA A 1 82 ? -1.500 -16.696 -7.565 1.00 96.69 82 ALA A O 1
ATOM 672 N N . LEU A 1 83 ? -0.518 -16.860 -5.564 1.00 97.12 83 LEU A N 1
ATOM 673 C CA . LEU A 1 83 ? -0.230 -18.300 -5.690 1.00 97.12 83 LEU A CA 1
ATOM 674 C C . LEU A 1 83 ? -1.466 -19.172 -5.945 1.00 97.12 83 LEU A C 1
ATOM 676 O O . LEU A 1 83 ? -1.349 -20.205 -6.595 1.00 97.12 83 LEU A O 1
ATOM 680 N N . GLU A 1 84 ? -2.637 -18.760 -5.457 1.00 96.62 84 GLU A N 1
ATOM 681 C CA . GLU A 1 84 ? -3.906 -19.470 -5.681 1.00 96.62 84 GLU A CA 1
ATOM 682 C C . GLU A 1 84 ? -4.607 -19.060 -6.989 1.00 96.62 84 GLU A C 1
ATOM 684 O O . GLU A 1 84 ? -5.661 -19.592 -7.335 1.00 96.62 84 GLU A O 1
ATOM 689 N N . HIS A 1 85 ? -4.031 -18.118 -7.740 1.00 95.06 85 HIS A N 1
ATOM 690 C CA . HIS A 1 85 ? -4.542 -17.704 -9.040 1.00 95.06 85 HIS A CA 1
ATOM 691 C C . HIS A 1 85 ? -3.974 -18.587 -10.155 1.00 95.06 85 HIS A C 1
ATOM 693 O O . HIS A 1 85 ? -2.916 -19.198 -10.031 1.00 95.06 85 HIS A O 1
ATOM 699 N N . ALA A 1 86 ? -4.655 -18.597 -11.304 1.00 95.00 86 ALA A N 1
ATOM 700 C CA . ALA A 1 86 ? -4.214 -19.353 -12.478 1.00 95.00 86 ALA A CA 1
ATOM 701 C C . ALA A 1 86 ? -2.837 -18.911 -13.019 1.00 95.00 86 ALA A C 1
ATOM 703 O O . ALA A 1 86 ? -2.179 -19.686 -13.708 1.00 95.00 86 ALA A O 1
ATOM 704 N N . GLN A 1 87 ? -2.413 -17.675 -12.733 1.00 94.69 87 GLN A N 1
ATOM 705 C CA . GLN A 1 87 ? -1.148 -17.094 -13.191 1.00 94.69 87 GLN A CA 1
ATOM 706 C C . GLN A 1 87 ? -0.430 -16.400 -12.018 1.00 94.69 87 GLN A C 1
ATOM 708 O O . GLN A 1 87 ? -0.668 -15.218 -11.764 1.00 94.69 87 GLN A O 1
ATOM 713 N N . PRO A 1 88 ? 0.419 -17.131 -11.271 1.00 96.88 88 PRO A N 1
ATOM 714 C CA . PRO A 1 88 ? 1.178 -16.567 -10.155 1.00 96.88 88 PRO A CA 1
ATOM 715 C C . PRO A 1 88 ? 2.431 -15.799 -10.600 1.00 96.88 88 PRO A C 1
ATOM 717 O O . PRO A 1 88 ? 2.967 -15.019 -9.814 1.00 96.88 88 PRO A O 1
ATOM 720 N N . TRP A 1 89 ? 2.888 -16.000 -11.842 1.00 97.94 89 TRP A N 1
ATOM 721 C CA . TRP A 1 89 ? 3.824 -15.100 -12.518 1.00 97.94 89 TRP A CA 1
ATOM 722 C C . TRP A 1 89 ? 3.034 -14.005 -13.228 1.00 97.94 89 TRP A C 1
ATOM 724 O O . TRP A 1 89 ? 2.194 -14.300 -14.078 1.00 97.94 89 TRP A O 1
ATOM 734 N N . GLN A 1 90 ? 3.269 -12.756 -12.837 1.00 97.19 90 GLN A N 1
ATOM 735 C CA . GLN A 1 90 ? 2.548 -11.592 -13.339 1.00 97.19 90 GLN A CA 1
ATOM 736 C C . GLN A 1 90 ? 3.482 -10.709 -14.162 1.00 97.19 90 GLN A C 1
ATOM 738 O O . GLN A 1 90 ? 4.645 -10.524 -13.802 1.00 97.19 90 GLN A O 1
ATOM 743 N N . LEU A 1 91 ? 2.953 -10.167 -15.262 1.00 97.38 91 LEU A N 1
ATOM 744 C CA . LEU A 1 91 ? 3.588 -9.086 -16.009 1.00 97.38 91 LEU A CA 1
ATOM 745 C C . LEU A 1 91 ? 3.240 -7.756 -15.346 1.00 97.38 91 LEU A C 1
ATOM 747 O O . LEU A 1 91 ? 2.065 -7.423 -15.189 1.00 97.38 91 LEU A O 1
ATOM 751 N N . GLU A 1 92 ? 4.263 -7.003 -14.968 1.00 97.81 92 GLU A N 1
ATOM 752 C CA . GLU A 1 92 ? 4.136 -5.815 -14.134 1.00 97.81 92 GLU A CA 1
ATOM 753 C C . GLU A 1 92 ? 5.034 -4.677 -14.621 1.00 97.81 92 GLU A C 1
ATOM 755 O O . GLU A 1 92 ? 5.983 -4.874 -15.383 1.00 97.81 92 GLU A O 1
ATOM 760 N N . ILE A 1 93 ? 4.733 -3.468 -14.153 1.00 97.94 93 ILE A N 1
ATOM 761 C CA . ILE A 1 93 ? 5.645 -2.329 -14.260 1.00 97.94 93 ILE A CA 1
ATOM 762 C C . ILE A 1 93 ? 6.779 -2.468 -13.240 1.00 97.94 93 ILE A C 1
ATOM 764 O O . ILE A 1 93 ? 6.651 -3.177 -12.240 1.00 97.94 93 ILE A O 1
ATOM 768 N N . VAL A 1 94 ? 7.888 -1.769 -13.474 1.00 97.62 94 VAL A N 1
ATOM 769 C CA . VAL A 1 94 ? 8.989 -1.729 -12.507 1.00 97.62 94 VAL A CA 1
ATOM 770 C C . VAL A 1 94 ? 8.489 -1.042 -11.236 1.00 97.62 94 VAL A C 1
ATOM 772 O O . VAL A 1 94 ? 7.956 0.063 -11.300 1.00 97.62 94 VAL A O 1
ATOM 775 N N . ALA A 1 95 ? 8.634 -1.690 -10.082 1.00 97.25 95 ALA A N 1
ATOM 776 C CA . ALA A 1 95 ? 8.186 -1.143 -8.807 1.00 97.25 95 ALA A CA 1
ATOM 777 C C . ALA A 1 95 ? 9.052 -1.626 -7.637 1.00 97.25 95 ALA A C 1
ATOM 779 O O . ALA A 1 95 ? 9.590 -2.736 -7.663 1.00 97.25 95 ALA A O 1
ATOM 780 N N . GLY A 1 96 ? 9.131 -0.802 -6.593 1.00 94.94 96 GLY A N 1
ATOM 781 C CA . GLY A 1 96 ? 9.894 -1.057 -5.371 1.00 94.94 96 GLY A CA 1
ATOM 782 C C . GLY A 1 96 ? 9.230 -0.430 -4.145 1.00 94.94 96 GLY A C 1
ATOM 783 O O . GLY A 1 96 ? 8.413 0.481 -4.274 1.00 94.94 96 GLY A O 1
ATOM 784 N N . ILE A 1 97 ? 9.535 -0.949 -2.953 1.00 94.69 97 ILE A N 1
ATOM 785 C CA . ILE A 1 97 ? 9.154 -0.295 -1.691 1.00 94.69 97 ILE A CA 1
ATOM 786 C C . ILE A 1 97 ? 10.077 0.904 -1.491 1.00 94.69 97 ILE A C 1
ATOM 788 O O . ILE A 1 97 ? 11.275 0.760 -1.687 1.00 94.69 97 ILE A O 1
ATOM 792 N N . ILE A 1 98 ? 9.508 2.042 -1.097 1.00 94.00 98 ILE A N 1
ATOM 793 C CA . ILE A 1 98 ? 10.280 3.242 -0.754 1.00 94.00 98 ILE A CA 1
ATOM 794 C C . ILE A 1 98 ? 10.824 3.047 0.662 1.00 94.00 98 ILE A C 1
ATOM 796 O O . ILE A 1 98 ? 10.027 2.856 1.592 1.00 94.00 98 ILE A O 1
ATOM 800 N N . ASP A 1 99 ? 12.148 3.057 0.831 1.00 89.19 99 ASP A N 1
ATOM 801 C CA . ASP A 1 99 ? 12.751 3.002 2.163 1.00 89.19 99 ASP A CA 1
ATOM 802 C C . ASP A 1 99 ? 12.653 4.364 2.881 1.00 89.19 99 ASP A C 1
ATOM 804 O O . ASP A 1 99 ? 12.262 5.378 2.308 1.00 89.19 99 ASP A O 1
ATOM 808 N N . ARG A 1 100 ? 12.952 4.403 4.183 1.00 83.56 100 ARG A N 1
ATOM 809 C CA . ARG A 1 100 ? 12.682 5.573 5.046 1.00 83.56 100 ARG A CA 1
ATOM 810 C C . ARG A 1 100 ? 13.326 6.877 4.581 1.00 83.56 100 ARG A C 1
ATOM 812 O O . ARG A 1 100 ? 12.789 7.936 4.898 1.00 83.56 100 ARG A O 1
ATOM 819 N N . ASP A 1 101 ? 14.446 6.775 3.879 1.00 89.00 101 ASP A N 1
ATOM 820 C CA . ASP A 1 101 ? 15.280 7.905 3.478 1.00 89.00 101 ASP A CA 1
ATOM 821 C C . ASP A 1 101 ? 15.327 8.085 1.949 1.00 89.00 101 ASP A C 1
ATOM 823 O O . ASP A 1 101 ? 16.154 8.844 1.453 1.00 89.00 101 ASP A O 1
ATOM 827 N N . GLU A 1 102 ? 14.445 7.402 1.214 1.00 90.50 102 GLU A N 1
ATOM 828 C CA . GLU A 1 102 ? 14.351 7.475 -0.246 1.00 90.50 102 GLU A CA 1
ATOM 829 C C . GLU A 1 102 ? 13.119 8.280 -0.670 1.00 90.50 102 GLU A C 1
ATOM 831 O O . GLU A 1 102 ? 12.051 8.241 -0.046 1.00 90.50 102 GLU A O 1
ATOM 836 N N . THR A 1 103 ? 13.255 9.027 -1.758 1.00 93.06 103 THR A N 1
ATOM 837 C CA . THR A 1 103 ? 12.104 9.569 -2.483 1.00 93.06 103 THR A CA 1
ATOM 838 C C . THR A 1 103 ? 11.542 8.532 -3.456 1.00 93.06 103 THR A C 1
ATOM 840 O O . THR A 1 103 ? 12.102 7.465 -3.653 1.00 93.06 103 THR A O 1
ATOM 843 N N . ALA A 1 104 ? 10.407 8.826 -4.096 1.00 92.31 104 ALA A N 1
ATOM 844 C CA . ALA A 1 104 ? 9.874 7.931 -5.125 1.00 92.31 104 ALA A CA 1
ATOM 845 C C . ALA A 1 104 ? 10.721 7.906 -6.419 1.00 92.31 104 ALA A C 1
ATOM 847 O O . ALA A 1 104 ? 10.478 7.057 -7.275 1.00 92.31 104 ALA A O 1
ATOM 848 N N . GLU A 1 105 ? 11.627 8.873 -6.594 1.00 91.12 105 GLU A N 1
ATOM 849 C CA . GLU A 1 105 ? 12.478 9.032 -7.782 1.00 91.12 105 GLU A CA 1
A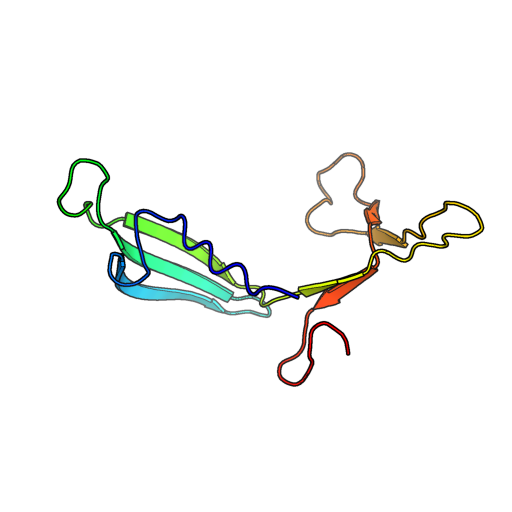TOM 850 C C . GLU A 1 105 ? 13.868 8.400 -7.610 1.00 91.12 105 GLU A C 1
ATOM 852 O O . GLU A 1 105 ? 14.527 8.123 -8.614 1.00 91.12 105 GLU A O 1
ATOM 857 N N . GLU A 1 106 ? 14.301 8.200 -6.362 1.00 81.81 106 GLU A N 1
ATOM 858 C CA . GLU A 1 106 ? 15.552 7.531 -5.974 1.00 81.81 106 GLU A CA 1
ATOM 859 C C . GLU A 1 106 ? 15.373 6.009 -5.909 1.00 81.81 106 GLU A C 1
ATOM 861 O O . GLU A 1 106 ? 16.327 5.310 -6.328 1.00 81.81 106 GLU A O 1
#

Secondary structure (DSSP, 8-state):
---------S--GGGEEEEEEEEEEESSSEEEEEEEEEB-TTSSBPPPEEEEEEE---EEEE--EETTTTEE--EEEE-GGGTTSS--EEEE-EEEEPPTT--S--

pLDDT: mean 92.31, std 12.73, range [39.16, 98.62]